Protein AF-A0AAP2ZTR7-F1 (afdb_monomer_lite)

Secondary structure (DSSP, 8-state):
-HHHHHHHSPPTT--SSS---HHHHHHHHHHHTT---TTS-----HHHHHHHHHHHHHHHHHHHHHHHHHHTT---

Radius of gyration: 14.51 Å; chains: 1; bounding box: 30×16×43 Å

pLDDT: mean 93.53, std 6.54, range [58.38, 98.38]

Foldseek 3Di:
DQVLLCVVVPDPPDPPPDRDDPLSVQLSLLVLLPDPCPVVPSDHDPVSSVSSVVVSVVSVVVVVVVVVCVVVVHDD

Sequence (76 aa):
EWRVLMALYKPRAHKGKEAPNMKWAYQSLAKLGGFNDSKRTGMASWTTIWEGWDDLQAQVKGYRLAKALFEAGKTL

Structure (mmCIF, N/CA/C/O backbone):
data_AF-A0AAP2ZTR7-F1
#
_entry.id   AF-A0AAP2ZTR7-F1
#
loop_
_atom_site.group_PDB
_atom_site.id
_atom_site.type_symbol
_atom_site.label_atom_id
_atom_site.label_alt_id
_atom_site.label_comp_id
_atom_site.label_asym_id
_atom_site.label_entity_id
_atom_site.label_seq_id
_atom_site.pdbx_PDB_ins_code
_atom_site.Cartn_x
_atom_site.Cartn_y
_atom_site.Cartn_z
_atom_site.occupancy
_atom_site.B_iso_or_equiv
_atom_site.auth_seq_id
_atom_site.auth_comp_id
_atom_site.auth_asym_id
_atom_site.auth_atom_id
_atom_site.pdbx_PDB_model_num
ATOM 1 N N . GLU A 1 1 ? -7.627 -7.415 1.967 1.00 88.94 1 GLU A N 1
ATOM 2 C CA . GLU A 1 1 ? -6.383 -6.738 1.532 1.00 88.94 1 GLU A CA 1
ATOM 3 C C . GLU A 1 1 ? -6.628 -5.863 0.311 1.00 88.94 1 GLU A C 1
ATOM 5 O O . GLU A 1 1 ? -6.401 -4.666 0.405 1.00 88.94 1 GLU A O 1
ATOM 10 N N . TRP A 1 2 ? -7.242 -6.383 -0.762 1.00 93.75 2 TRP A N 1
ATOM 11 C CA . TRP A 1 2 ? -7.581 -5.582 -1.954 1.00 93.75 2 TRP A CA 1
ATOM 12 C C . TRP A 1 2 ? -8.381 -4.298 -1.671 1.00 93.75 2 TRP A C 1
ATOM 14 O O . TRP A 1 2 ? -8.196 -3.312 -2.370 1.00 93.75 2 TRP A O 1
ATOM 24 N N . ARG A 1 3 ? -9.240 -4.268 -0.641 1.00 94.81 3 ARG A N 1
ATOM 25 C CA . ARG A 1 3 ? -9.968 -3.049 -0.236 1.00 94.81 3 ARG A CA 1
ATOM 26 C C . ARG A 1 3 ? -9.040 -1.939 0.267 1.00 94.81 3 ARG A C 1
ATOM 28 O O . ARG A 1 3 ? -9.282 -0.781 -0.042 1.00 94.81 3 ARG A O 1
ATOM 35 N N . VAL A 1 4 ? -7.984 -2.300 1.000 1.00 95.75 4 VAL A N 1
ATOM 36 C CA . VAL A 1 4 ? -6.958 -1.354 1.471 1.00 95.75 4 VAL A CA 1
ATOM 37 C C . VAL A 1 4 ? -6.164 -0.841 0.272 1.00 95.75 4 VAL A C 1
ATOM 39 O O . VAL A 1 4 ? -6.067 0.362 0.070 1.00 95.75 4 VAL A O 1
ATOM 42 N N . LEU A 1 5 ? -5.729 -1.746 -0.611 1.00 95.62 5 LEU A N 1
ATOM 43 C CA . LEU A 1 5 ? -5.049 -1.367 -1.853 1.00 95.62 5 LEU A CA 1
ATOM 44 C C . LEU A 1 5 ? -5.928 -0.483 -2.762 1.00 95.62 5 LEU A C 1
ATOM 46 O O . LEU A 1 5 ? -5.436 0.440 -3.402 1.00 95.62 5 LEU A O 1
ATOM 50 N N . MET A 1 6 ? -7.241 -0.725 -2.800 1.00 94.69 6 MET A N 1
ATOM 51 C CA . MET A 1 6 ? -8.208 0.077 -3.557 1.00 94.69 6 MET A CA 1
ATOM 52 C C . MET A 1 6 ? -8.448 1.460 -2.958 1.00 94.69 6 MET A C 1
ATOM 54 O O . MET A 1 6 ? -8.731 2.386 -3.717 1.00 94.69 6 MET A O 1
ATOM 58 N N . ALA A 1 7 ? -8.338 1.615 -1.637 1.00 93.50 7 ALA A N 1
ATOM 59 C CA . ALA A 1 7 ? -8.401 2.929 -1.007 1.00 93.50 7 ALA A CA 1
ATOM 60 C C . ALA A 1 7 ? -7.248 3.834 -1.478 1.00 93.50 7 ALA A C 1
ATOM 62 O O . ALA A 1 7 ? -7.453 5.034 -1.623 1.00 93.50 7 ALA A O 1
ATOM 63 N N . LEU A 1 8 ? -6.086 3.250 -1.803 1.00 92.38 8 LEU A N 1
ATOM 64 C CA . LEU A 1 8 ? -4.954 3.958 -2.408 1.00 92.38 8 LEU A CA 1
ATOM 65 C C . LEU A 1 8 ? -5.094 4.123 -3.928 1.00 92.38 8 LEU A C 1
ATOM 67 O O . LEU A 1 8 ? -4.925 5.212 -4.470 1.00 92.38 8 LEU A O 1
ATOM 71 N N . TYR A 1 9 ? -5.411 3.034 -4.634 1.00 93.88 9 TYR A N 1
ATOM 72 C CA . TYR A 1 9 ? -5.389 2.973 -6.096 1.00 93.88 9 TYR A CA 1
ATOM 73 C C . TYR A 1 9 ? -6.734 2.528 -6.659 1.00 93.88 9 TYR A C 1
ATOM 75 O O . TYR A 1 9 ? -6.881 1.422 -7.188 1.00 93.88 9 TYR A O 1
ATOM 83 N N . LYS A 1 10 ? -7.737 3.400 -6.575 1.00 91.81 10 LYS A N 1
ATOM 84 C CA . LYS A 1 10 ? -9.082 3.101 -7.074 1.00 91.81 10 LYS A CA 1
ATOM 85 C C . LYS A 1 10 ? -9.089 2.932 -8.605 1.00 91.81 10 LYS A C 1
ATOM 87 O O . LYS A 1 10 ? -8.756 3.881 -9.319 1.00 91.81 10 LYS A O 1
ATOM 92 N N . PRO A 1 11 ? -9.512 1.772 -9.146 1.00 90.56 11 PRO A N 1
ATOM 93 C CA . PRO A 1 11 ? -9.674 1.620 -10.585 1.00 90.56 11 PRO A CA 1
ATOM 94 C C . PRO A 1 11 ? -10.825 2.494 -11.094 1.00 90.56 11 PRO A C 1
ATOM 96 O O . PRO A 1 11 ? -11.877 2.614 -10.455 1.00 90.56 11 PRO A O 1
ATOM 99 N N . ARG A 1 12 ? -10.641 3.095 -12.274 1.00 86.94 12 ARG A N 1
ATOM 100 C CA . ARG A 1 12 ? -11.669 3.924 -12.916 1.00 86.94 12 ARG A CA 1
ATOM 101 C C . ARG A 1 12 ? -12.925 3.086 -13.179 1.00 86.94 12 ARG A C 1
ATOM 103 O O . ARG A 1 12 ? -12.825 1.948 -13.622 1.00 86.94 12 ARG A O 1
ATOM 110 N N . ALA A 1 13 ? -14.096 3.661 -12.899 1.00 82.88 13 ALA A N 1
ATOM 111 C CA . ALA A 1 13 ? -15.410 3.031 -13.084 1.00 82.88 13 ALA A CA 1
ATOM 112 C C . ALA A 1 13 ? -15.656 1.727 -12.286 1.00 82.88 13 ALA A C 1
ATOM 114 O O . ALA A 1 13 ? -16.625 1.014 -12.548 1.00 82.88 13 ALA A O 1
ATOM 115 N N . HIS A 1 14 ? -14.831 1.417 -11.279 1.00 86.00 14 HIS A N 1
ATOM 116 C CA . HIS A 1 14 ? -15.021 0.223 -10.462 1.00 86.00 14 HIS A CA 1
ATOM 117 C C . HIS A 1 14 ? -16.114 0.417 -9.395 1.00 86.00 14 HIS A C 1
ATOM 119 O O . HIS A 1 14 ? -16.044 1.339 -8.579 1.00 86.00 14 HIS A O 1
ATOM 125 N N . LYS A 1 15 ? -17.111 -0.482 -9.370 1.00 82.56 15 LYS A N 1
ATOM 126 C CA . LYS A 1 15 ? -18.310 -0.390 -8.505 1.00 82.56 15 LYS A CA 1
ATOM 127 C C . LYS A 1 15 ? -18.081 -0.798 -7.040 1.00 82.56 15 LYS A C 1
ATOM 129 O O . LYS A 1 15 ? -18.989 -0.672 -6.229 1.00 82.56 15 LYS A O 1
ATOM 134 N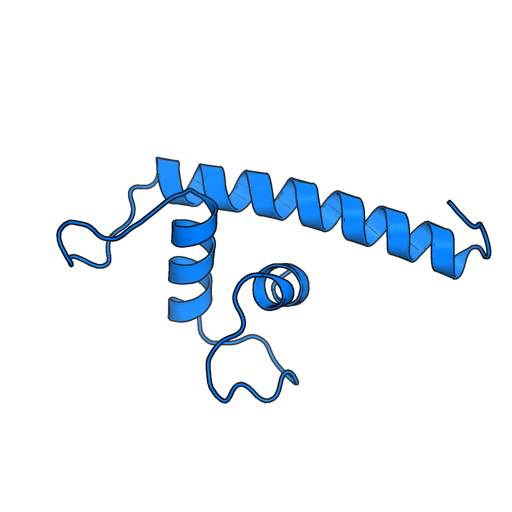 N . GLY A 1 16 ? -16.897 -1.308 -6.698 1.00 81.75 16 GLY A N 1
ATOM 135 C CA . GLY A 1 16 ? -16.477 -1.579 -5.312 1.00 81.75 16 GLY A CA 1
ATOM 136 C C . GLY A 1 16 ? -17.080 -2.826 -4.655 1.00 81.75 16 GLY A C 1
ATOM 137 O O . GLY A 1 16 ? -16.810 -3.071 -3.483 1.00 81.75 16 GLY A O 1
ATOM 138 N N . LYS A 1 17 ? -17.878 -3.616 -5.383 1.00 87.00 17 LYS A N 1
ATOM 139 C CA . LYS A 1 17 ? -18.531 -4.822 -4.843 1.00 87.00 17 LYS A CA 1
ATOM 140 C C . LYS A 1 17 ? -17.582 -6.019 -4.725 1.00 87.00 17 LYS A C 1
ATOM 142 O O . LYS A 1 17 ? -17.681 -6.780 -3.770 1.00 87.00 17 LYS A O 1
ATOM 147 N N . GLU A 1 18 ? -16.638 -6.141 -5.652 1.00 91.19 18 GLU A N 1
ATOM 148 C CA . GLU A 1 18 ? -15.722 -7.281 -5.769 1.00 91.19 18 GLU A CA 1
ATOM 149 C C . GLU A 1 18 ? -14.275 -6.808 -5.926 1.00 91.19 18 GLU A C 1
ATOM 151 O O . GLU A 1 18 ? -14.019 -5.614 -6.083 1.00 91.19 18 GLU A O 1
ATOM 156 N N . ALA A 1 19 ? -13.317 -7.730 -5.858 1.00 91.06 19 ALA A N 1
ATOM 157 C CA . ALA A 1 19 ? -11.939 -7.394 -6.183 1.00 91.06 19 ALA A CA 1
ATOM 158 C C . ALA A 1 19 ? -11.827 -7.038 -7.681 1.00 91.06 19 ALA A C 1
ATOM 160 O O . ALA A 1 19 ? -12.432 -7.719 -8.511 1.00 91.06 19 ALA A O 1
ATOM 161 N N . PRO A 1 20 ? -11.043 -6.013 -8.059 1.00 93.94 20 PRO A N 1
ATOM 162 C CA . PRO A 1 20 ? -10.706 -5.782 -9.458 1.00 93.94 20 PRO A CA 1
ATOM 163 C C . PRO A 1 20 ? -9.857 -6.928 -10.022 1.00 93.94 20 PRO A C 1
ATOM 165 O O . PRO A 1 20 ? -9.440 -7.841 -9.310 1.00 93.94 20 PRO A O 1
ATOM 168 N N . ASN A 1 21 ? -9.547 -6.854 -11.315 1.00 94.00 21 ASN A N 1
ATOM 169 C CA . ASN A 1 21 ? -8.750 -7.880 -11.982 1.00 94.00 21 ASN A CA 1
ATOM 170 C C . ASN A 1 21 ? -7.284 -7.944 -11.492 1.00 94.00 21 ASN A C 1
ATOM 172 O O . ASN A 1 21 ? -6.743 -7.006 -10.903 1.00 94.00 21 ASN A O 1
ATOM 176 N N . MET A 1 22 ? -6.613 -9.059 -11.797 1.00 95.12 22 MET A N 1
ATOM 177 C CA . MET A 1 22 ? -5.219 -9.304 -11.399 1.00 95.12 22 MET A CA 1
ATOM 178 C C . MET A 1 22 ? -4.238 -8.278 -11.984 1.00 95.12 22 MET A C 1
ATOM 180 O O . MET A 1 22 ? -3.272 -7.893 -11.329 1.00 95.12 22 MET A O 1
ATOM 184 N N . LYS A 1 23 ? -4.509 -7.781 -13.198 1.00 94.75 23 LYS A N 1
ATOM 185 C CA . LYS A 1 23 ? -3.700 -6.731 -13.833 1.00 94.75 23 LYS A CA 1
ATOM 186 C C . LYS A 1 23 ? -3.686 -5.457 -12.989 1.00 94.75 23 LYS A C 1
ATOM 188 O O . LYS A 1 23 ? -2.628 -4.867 -12.801 1.00 94.75 23 LYS A O 1
ATOM 193 N N . TRP A 1 24 ? -4.840 -5.056 -12.460 1.00 95.19 24 TRP A N 1
ATOM 194 C CA . TRP A 1 24 ? -4.935 -3.936 -11.532 1.00 95.19 24 TRP A CA 1
ATOM 195 C C . TRP A 1 24 ? -4.134 -4.209 -10.260 1.00 95.19 24 TRP A C 1
ATOM 197 O O . TRP A 1 24 ? -3.339 -3.361 -9.878 1.00 95.19 24 TRP A O 1
ATOM 207 N N . ALA A 1 25 ? -4.276 -5.390 -9.651 1.00 96.44 25 ALA A N 1
ATOM 208 C CA . ALA A 1 25 ? -3.549 -5.722 -8.425 1.00 96.44 25 ALA A CA 1
ATOM 209 C C . ALA A 1 25 ? -2.028 -5.619 -8.625 1.00 96.44 25 ALA A C 1
ATOM 211 O O . ALA A 1 25 ? -1.352 -4.951 -7.847 1.00 96.44 25 ALA A O 1
ATOM 212 N N . TYR A 1 26 ? -1.513 -6.192 -9.716 1.00 96.81 26 TYR A N 1
ATOM 213 C CA . TYR A 1 26 ? -0.104 -6.098 -10.098 1.00 96.81 26 TYR A CA 1
ATOM 214 C C . TYR A 1 26 ? 0.351 -4.646 -10.288 1.00 96.81 26 TYR A C 1
ATOM 216 O O . TYR A 1 26 ? 1.343 -4.223 -9.703 1.00 96.81 26 TYR A O 1
ATOM 224 N N . GLN A 1 27 ? -0.394 -3.855 -11.066 1.00 96.12 27 GLN A N 1
ATOM 225 C CA . GLN A 1 27 ? -0.039 -2.460 -11.338 1.00 96.12 27 GLN A CA 1
ATOM 226 C C . GLN A 1 27 ? -0.122 -1.578 -10.089 1.00 96.12 27 GLN A C 1
ATOM 228 O O . GLN A 1 27 ? 0.679 -0.660 -9.932 1.00 96.12 27 GLN A O 1
ATOM 233 N N . SER A 1 28 ? -1.083 -1.834 -9.207 1.0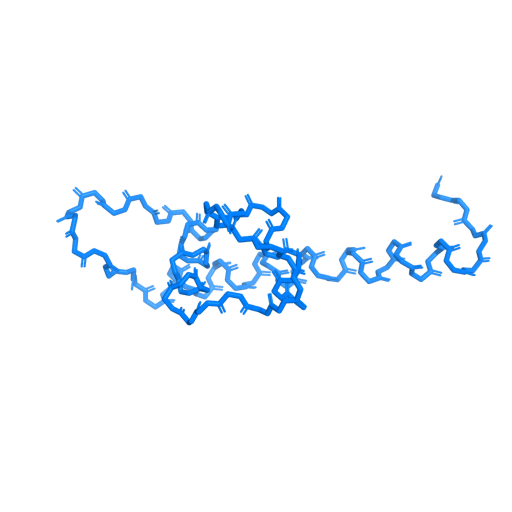0 96.75 28 SER A N 1
ATOM 234 C CA . SER A 1 28 ? -1.238 -1.117 -7.944 1.00 96.75 28 SER A CA 1
ATOM 235 C C . SER A 1 28 ? -0.124 -1.456 -6.960 1.00 96.75 28 SER A C 1
ATOM 237 O O . SER A 1 28 ? 0.415 -0.540 -6.351 1.00 96.75 28 SER A O 1
ATOM 239 N N . LEU A 1 29 ? 0.263 -2.731 -6.844 1.00 97.44 29 LEU A N 1
ATOM 240 C CA . LEU A 1 29 ? 1.421 -3.137 -6.042 1.00 97.44 29 LEU A CA 1
ATOM 241 C C . LEU A 1 29 ? 2.714 -2.533 -6.587 1.00 97.44 29 LEU A C 1
ATOM 243 O O . LEU A 1 29 ? 3.481 -1.955 -5.830 1.00 97.44 29 LEU A O 1
ATOM 247 N N . ALA A 1 30 ? 2.914 -2.584 -7.904 1.00 97.75 30 ALA A N 1
ATOM 248 C CA . ALA A 1 30 ? 4.071 -1.967 -8.538 1.00 97.75 30 ALA A CA 1
ATOM 249 C C . ALA A 1 30 ? 4.154 -0.467 -8.220 1.00 97.75 30 ALA A C 1
ATOM 251 O O . ALA A 1 30 ? 5.207 0.020 -7.825 1.00 97.75 30 ALA A O 1
ATOM 252 N N . LYS A 1 31 ? 3.042 0.268 -8.360 1.00 97.00 31 LYS A N 1
ATOM 253 C CA . LYS A 1 31 ? 2.984 1.700 -8.030 1.00 97.00 31 LYS A CA 1
ATOM 254 C C . LYS A 1 31 ? 3.248 1.977 -6.555 1.00 97.00 31 LYS A C 1
ATOM 256 O O . LYS A 1 31 ? 3.878 2.985 -6.257 1.00 97.00 31 LYS A O 1
ATOM 261 N N . LEU A 1 32 ? 2.768 1.107 -5.665 1.00 97.19 32 LEU A N 1
ATOM 262 C CA . LEU A 1 32 ? 3.027 1.224 -4.233 1.00 97.19 32 LEU A CA 1
ATOM 263 C C . LEU A 1 32 ? 4.524 1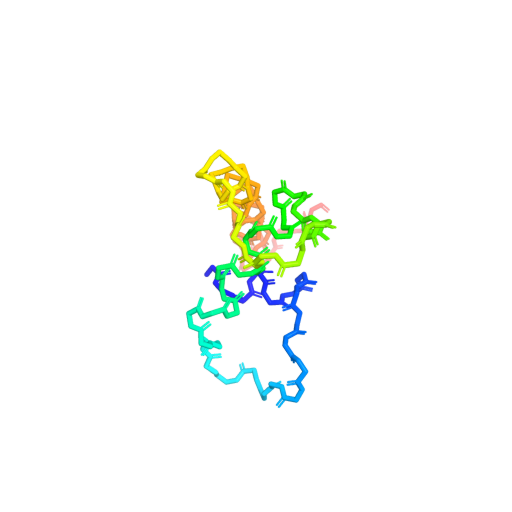.090 -3.938 1.00 97.19 32 LEU A C 1
ATOM 265 O O . LEU A 1 32 ? 5.065 1.924 -3.230 1.00 97.19 32 LEU A O 1
ATOM 269 N N . GLY A 1 33 ? 5.202 0.147 -4.597 1.00 96.88 33 GLY A N 1
ATOM 270 C CA . GLY A 1 33 ? 6.662 0.010 -4.563 1.00 96.88 33 GLY A CA 1
ATOM 271 C C . GLY A 1 33 ? 7.432 1.048 -5.396 1.00 96.88 33 GLY A C 1
ATOM 272 O O . GLY A 1 33 ? 8.602 0.849 -5.698 1.00 96.88 33 GLY A O 1
ATOM 273 N N . GLY A 1 34 ? 6.797 2.136 -5.847 1.00 96.19 34 GLY A N 1
ATOM 274 C CA . GLY A 1 34 ? 7.476 3.224 -6.564 1.00 96.19 34 GLY A CA 1
ATOM 275 C C . GLY A 1 34 ? 7.669 3.026 -8.075 1.00 96.19 34 GLY A C 1
ATOM 276 O O . GLY A 1 34 ? 8.411 3.780 -8.710 1.00 96.19 34 GLY A O 1
ATOM 277 N N . PHE A 1 35 ? 7.006 2.048 -8.702 1.00 97.19 35 PHE A N 1
ATOM 278 C CA . PHE A 1 35 ? 7.081 1.848 -10.152 1.00 97.19 35 PHE A CA 1
ATOM 279 C C . PHE A 1 35 ? 6.381 2.969 -10.936 1.00 97.19 35 PHE A C 1
ATOM 281 O O . PHE A 1 35 ? 5.154 3.085 -10.929 1.00 97.19 35 PHE A O 1
ATOM 288 N N . ASN A 1 36 ? 7.165 3.725 -11.709 1.00 94.44 36 ASN A N 1
ATOM 289 C CA . ASN A 1 36 ? 6.674 4.813 -12.569 1.00 94.44 36 ASN A CA 1
ATOM 290 C C . ASN A 1 36 ? 6.584 4.453 -14.063 1.00 94.44 36 ASN A C 1
ATOM 292 O O . ASN A 1 36 ? 6.236 5.308 -14.872 1.00 94.44 36 ASN A O 1
ATOM 296 N N . ASP A 1 37 ? 6.916 3.214 -14.442 1.00 94.75 37 ASP A N 1
ATOM 297 C CA . ASP A 1 37 ? 6.879 2.727 -15.831 1.00 94.75 37 ASP A CA 1
ATOM 298 C C . ASP A 1 37 ? 7.593 3.645 -16.849 1.00 94.75 37 ASP A C 1
ATOM 300 O O . ASP A 1 37 ? 7.104 3.917 -17.948 1.00 94.75 37 ASP A O 1
ATOM 304 N N . SER A 1 38 ? 8.782 4.144 -16.495 1.00 94.06 38 SER A N 1
ATOM 305 C CA . SER A 1 38 ? 9.523 5.134 -17.299 1.00 94.06 38 SER A CA 1
ATOM 306 C C . SER A 1 38 ? 9.882 4.651 -18.711 1.00 94.06 38 SER A C 1
ATOM 308 O O . SER A 1 38 ? 10.062 5.462 -19.620 1.00 94.06 38 SER A O 1
ATOM 310 N N . LYS A 1 39 ? 9.973 3.330 -18.908 1.00 94.81 39 LYS A N 1
ATOM 311 C CA . LYS A 1 39 ? 10.245 2.684 -20.201 1.00 94.81 39 LYS A CA 1
ATOM 312 C C . LYS A 1 39 ? 8.994 2.135 -20.889 1.00 94.81 39 LYS A C 1
ATOM 314 O O . LYS A 1 39 ? 9.122 1.571 -21.970 1.00 94.81 39 LYS A O 1
ATOM 319 N N . ARG A 1 40 ? 7.802 2.333 -20.309 1.00 93.12 40 ARG A N 1
ATOM 320 C CA . ARG A 1 40 ? 6.504 1.904 -20.861 1.00 93.12 40 ARG A CA 1
ATOM 321 C C . ARG A 1 40 ? 6.435 0.412 -21.191 1.00 93.12 40 ARG A C 1
ATOM 323 O O . ARG A 1 40 ? 5.759 0.011 -22.135 1.00 93.12 40 ARG A O 1
ATOM 330 N N . THR A 1 41 ? 7.152 -0.409 -20.432 1.00 94.56 41 THR A N 1
ATOM 331 C CA . THR A 1 41 ? 7.096 -1.869 -20.573 1.00 94.56 41 THR A CA 1
ATOM 332 C C . THR A 1 41 ? 5.924 -2.442 -19.787 1.00 94.56 41 THR A C 1
ATOM 334 O O . THR A 1 41 ? 5.474 -3.549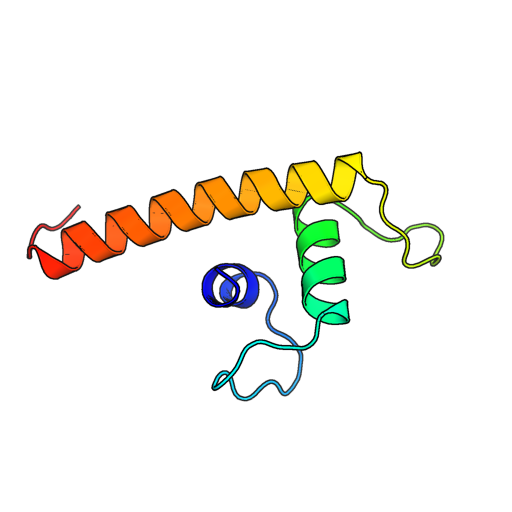 -20.067 1.00 94.56 41 THR A O 1
ATOM 337 N N . GLY A 1 42 ? 5.434 -1.709 -18.781 1.00 93.12 42 GLY A N 1
ATOM 338 C CA . GLY A 1 42 ? 4.452 -2.196 -17.824 1.00 93.12 42 GLY A CA 1
ATOM 339 C C . GLY A 1 42 ? 4.985 -3.313 -16.925 1.00 93.12 42 GLY A C 1
ATOM 340 O O . GLY A 1 42 ? 4.191 -3.925 -16.217 1.00 93.12 42 GLY A O 1
ATOM 341 N N . MET A 1 43 ? 6.294 -3.589 -16.955 1.00 95.75 43 MET A N 1
ATOM 342 C CA . MET A 1 43 ? 6.940 -4.677 -16.222 1.00 95.75 43 MET A CA 1
ATOM 343 C C . MET A 1 43 ? 7.766 -4.110 -15.069 1.00 95.75 43 MET A C 1
ATOM 345 O O . MET A 1 43 ? 8.863 -3.587 -15.268 1.00 95.75 43 MET A O 1
ATOM 349 N N . ALA A 1 44 ? 7.231 -4.225 -13.859 1.00 97.06 44 ALA A N 1
ATOM 350 C CA . ALA A 1 44 ? 7.947 -3.937 -12.627 1.00 97.06 44 ALA A CA 1
ATOM 351 C C . ALA A 1 44 ? 8.886 -5.091 -12.250 1.00 97.06 44 ALA A C 1
ATOM 353 O O . ALA A 1 44 ? 8.584 -6.262 -12.504 1.00 97.06 44 ALA A O 1
ATOM 354 N N . SER A 1 45 ? 10.014 -4.751 -11.622 1.00 96.62 45 SER A N 1
ATOM 355 C CA . SER A 1 45 ? 10.954 -5.740 -11.093 1.00 96.62 45 SER A CA 1
ATOM 356 C C . SER A 1 45 ? 10.332 -6.532 -9.938 1.00 96.62 45 SER A C 1
ATOM 358 O O . SER A 1 45 ? 9.411 -6.053 -9.273 1.00 96.62 45 SER A O 1
ATOM 360 N N . TRP A 1 46 ? 10.855 -7.731 -9.668 1.00 97.38 46 TRP A N 1
ATOM 361 C CA . TRP A 1 46 ? 10.428 -8.521 -8.510 1.00 97.38 46 TRP A CA 1
ATOM 362 C C . TRP A 1 46 ? 10.581 -7.745 -7.195 1.00 97.38 46 TRP A C 1
ATOM 364 O O . TRP A 1 46 ? 9.648 -7.716 -6.398 1.00 97.38 46 TRP A O 1
ATOM 374 N N . THR A 1 47 ? 11.711 -7.057 -7.009 1.00 98.25 47 THR A N 1
ATOM 375 C CA . THR A 1 47 ? 11.982 -6.232 -5.824 1.00 98.25 47 THR A CA 1
ATOM 376 C C . THR A 1 47 ? 10.918 -5.158 -5.634 1.00 98.25 47 THR A C 1
ATOM 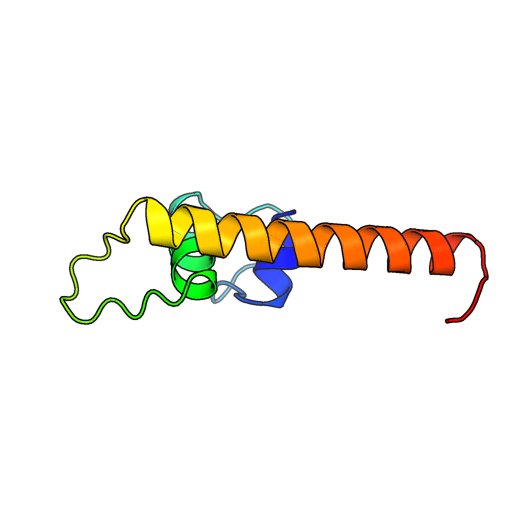378 O O . THR A 1 47 ? 10.344 -5.057 -4.560 1.00 98.25 47 THR A O 1
ATOM 381 N N . THR A 1 48 ? 10.561 -4.444 -6.703 1.00 98.00 48 THR A N 1
ATOM 382 C CA . THR A 1 48 ? 9.523 -3.403 -6.670 1.00 98.00 48 THR A CA 1
ATOM 383 C C . THR A 1 48 ? 8.151 -3.954 -6.278 1.00 98.00 48 THR A C 1
ATOM 385 O O . THR A 1 48 ? 7.399 -3.319 -5.543 1.00 98.00 48 THR A O 1
ATOM 388 N N . ILE A 1 49 ? 7.800 -5.150 -6.762 1.00 98.12 49 ILE A N 1
ATOM 389 C CA . ILE A 1 49 ? 6.556 -5.813 -6.355 1.00 98.12 49 ILE A CA 1
ATOM 390 C C . ILE A 1 49 ? 6.610 -6.211 -4.880 1.00 98.12 49 ILE A C 1
ATOM 392 O O . ILE A 1 49 ? 5.612 -6.054 -4.178 1.00 98.12 49 ILE A O 1
ATOM 396 N N . TRP A 1 50 ? 7.752 -6.716 -4.412 1.00 98.12 50 TRP A N 1
ATOM 397 C CA . TRP A 1 50 ? 7.938 -7.114 -3.022 1.00 98.12 50 TRP A CA 1
ATOM 398 C C . TRP A 1 50 ? 7.863 -5.918 -2.065 1.00 98.12 50 TRP A C 1
ATOM 400 O O . TRP A 1 50 ? 7.137 -5.993 -1.081 1.00 98.12 50 TRP A O 1
ATOM 410 N N . GLU A 1 51 ? 8.515 -4.802 -2.393 1.00 98.31 51 GLU A N 1
ATOM 411 C CA . GLU A 1 51 ? 8.443 -3.544 -1.633 1.00 98.31 51 GLU A CA 1
ATOM 412 C C . GLU A 1 51 ? 6.998 -3.042 -1.536 1.00 98.31 51 GLU A C 1
ATOM 414 O O . GLU A 1 51 ? 6.479 -2.823 -0.444 1.00 98.31 51 GLU A O 1
ATOM 419 N N . GLY A 1 52 ? 6.290 -2.968 -2.669 1.00 98.00 52 GLY A N 1
ATOM 420 C CA . GLY A 1 52 ? 4.882 -2.573 -2.669 1.00 98.00 52 GLY A CA 1
ATOM 421 C C . GLY A 1 52 ? 3.978 -3.539 -1.897 1.00 98.00 52 GLY A C 1
ATOM 422 O O . GLY A 1 52 ? 2.975 -3.129 -1.311 1.00 98.00 52 GLY A O 1
ATOM 423 N N . TRP A 1 53 ? 4.309 -4.830 -1.875 1.00 98.00 53 TRP A N 1
ATOM 424 C CA . TRP A 1 53 ? 3.602 -5.815 -1.063 1.00 98.00 53 TRP A CA 1
ATOM 425 C C . TRP A 1 53 ? 3.862 -5.631 0.436 1.00 98.00 53 TRP A C 1
ATOM 427 O O . TRP A 1 53 ? 2.901 -5.664 1.207 1.00 98.00 53 TRP A O 1
ATOM 437 N N . ASP A 1 54 ? 5.110 -5.420 0.854 1.00 98.38 54 ASP A N 1
ATOM 438 C CA . ASP A 1 54 ? 5.466 -5.215 2.263 1.00 98.38 54 ASP A CA 1
ATOM 439 C C . ASP A 1 54 ? 4.806 -3.945 2.829 1.00 98.38 54 ASP A C 1
ATOM 441 O O . ASP A 1 54 ? 4.147 -3.986 3.876 1.00 98.38 54 ASP A O 1
ATOM 445 N N . ASP A 1 55 ? 4.816 -2.857 2.054 1.00 98.19 55 ASP A N 1
ATOM 446 C CA . ASP A 1 55 ? 4.105 -1.618 2.384 1.00 98.19 55 ASP A CA 1
ATOM 447 C C . ASP A 1 55 ? 2.589 -1.831 2.505 1.00 98.19 55 ASP A C 1
ATOM 449 O O . ASP A 1 55 ? 1.941 -1.333 3.436 1.00 98.19 55 ASP A O 1
ATOM 453 N N . LEU A 1 56 ? 1.991 -2.609 1.593 1.00 98.06 56 LEU A N 1
ATOM 454 C CA . LEU A 1 56 ? 0.577 -2.974 1.693 1.00 98.06 56 LEU A CA 1
ATOM 455 C C . LEU A 1 56 ? 0.305 -3.767 2.978 1.00 98.06 56 LEU A C 1
ATOM 457 O O . LEU A 1 56 ? -0.711 -3.530 3.637 1.00 98.06 56 LEU A O 1
ATOM 461 N N . GLN A 1 57 ? 1.189 -4.691 3.359 1.00 98.19 57 GLN A N 1
ATOM 462 C CA . GLN A 1 57 ? 1.035 -5.473 4.585 1.00 98.19 57 GLN A CA 1
ATOM 463 C C . GLN A 1 57 ? 1.098 -4.594 5.837 1.00 98.19 57 GLN A C 1
ATOM 465 O O . GLN A 1 57 ? 0.289 -4.785 6.751 1.00 98.19 57 GLN A O 1
ATOM 470 N N . ALA A 1 58 ? 1.984 -3.595 5.879 1.00 98.06 58 ALA A N 1
ATOM 471 C CA . ALA A 1 58 ? 2.030 -2.621 6.968 1.00 98.06 58 ALA A CA 1
ATOM 472 C C . ALA A 1 58 ? 0.696 -1.861 7.110 1.00 98.06 58 ALA A C 1
ATOM 474 O O . ALA A 1 58 ? 0.123 -1.783 8.202 1.00 98.06 58 ALA A O 1
ATOM 475 N N . GLN A 1 59 ? 0.129 -1.394 5.995 1.00 97.31 59 GLN A N 1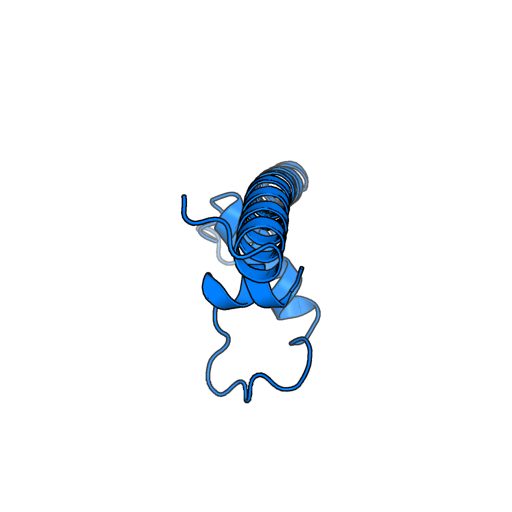
ATOM 476 C CA . GLN A 1 59 ? -1.163 -0.700 5.990 1.00 97.31 59 GLN A CA 1
ATOM 477 C C . GLN A 1 59 ? -2.332 -1.614 6.370 1.00 97.31 59 GLN A C 1
ATOM 479 O O . GLN A 1 59 ? -3.238 -1.206 7.098 1.00 97.31 59 GLN A O 1
ATOM 484 N N . VAL A 1 60 ? -2.317 -2.873 5.924 1.00 97.81 60 VAL A N 1
ATOM 485 C CA . VAL A 1 60 ? -3.324 -3.873 6.303 1.00 97.81 60 VAL A CA 1
ATOM 486 C C . VAL A 1 60 ? -3.289 -4.141 7.808 1.00 97.81 60 VAL A C 1
ATOM 488 O O . VAL A 1 60 ? -4.355 -4.238 8.422 1.00 97.81 60 VAL A O 1
ATOM 491 N N . LYS A 1 61 ? -2.100 -4.233 8.418 1.00 97.88 61 LYS A N 1
ATOM 492 C CA . LYS A 1 61 ? -1.952 -4.372 9.876 1.00 97.88 61 LYS A CA 1
ATOM 493 C C . LYS A 1 61 ? -2.556 -3.169 10.604 1.00 97.88 61 LYS A C 1
ATOM 495 O O . LYS A 1 61 ? -3.380 -3.367 11.495 1.00 97.88 61 LYS A O 1
ATOM 500 N N . GLY A 1 62 ? -2.229 -1.949 10.172 1.00 96.81 62 GLY A N 1
ATOM 501 C CA . GLY A 1 62 ? -2.799 -0.718 10.731 1.00 96.81 62 GLY A CA 1
ATOM 502 C C . GLY A 1 62 ? -4.326 -0.662 10.614 1.00 96.81 62 GLY A C 1
ATOM 503 O O . GLY A 1 62 ? -5.017 -0.406 11.596 1.00 96.81 62 GLY A O 1
ATOM 504 N N . TYR A 1 63 ? -4.871 -1.001 9.442 1.00 96.25 63 TYR A N 1
ATOM 505 C CA . TYR A 1 63 ? -6.318 -1.074 9.224 1.00 96.25 63 TYR A CA 1
ATOM 506 C C . TYR A 1 63 ? -6.999 -2.095 10.145 1.00 96.25 63 TYR A C 1
ATOM 508 O O . TYR A 1 63 ? -8.038 -1.800 10.733 1.00 96.25 63 TYR A O 1
ATOM 516 N N . ARG A 1 64 ? -6.424 -3.297 10.289 1.00 96.06 64 ARG A N 1
ATOM 517 C CA . ARG A 1 64 ? -6.963 -4.342 11.176 1.00 96.06 64 ARG A CA 1
ATOM 518 C C . ARG A 1 64 ? -6.953 -3.891 12.637 1.00 96.06 64 ARG A C 1
ATOM 520 O O . ARG A 1 64 ? -7.941 -4.116 13.328 1.00 96.06 64 ARG A O 1
ATOM 527 N N . LEU A 1 65 ? -5.883 -3.228 13.079 1.00 96.69 65 LEU A N 1
ATOM 528 C CA . LEU A 1 65 ? -5.786 -2.673 14.428 1.00 96.69 65 LEU A CA 1
ATOM 529 C C . LEU A 1 65 ? -6.851 -1.597 14.670 1.00 96.69 65 LEU A C 1
ATOM 531 O O . LEU A 1 65 ? -7.602 -1.691 15.636 1.00 96.69 65 LEU A O 1
ATOM 535 N N . ALA A 1 66 ? -6.961 -0.616 13.772 1.00 95.44 66 ALA A N 1
ATOM 536 C CA . ALA A 1 66 ? -7.955 0.450 13.880 1.00 95.44 66 ALA A CA 1
ATOM 537 C C . ALA A 1 66 ? -9.387 -0.106 13.890 1.00 95.44 66 ALA A C 1
ATOM 539 O O . ALA A 1 66 ? -10.211 0.308 14.702 1.00 95.44 66 ALA A O 1
ATOM 540 N N . LYS A 1 67 ? -9.669 -1.095 13.033 1.00 94.56 67 LYS A N 1
ATOM 541 C CA . LYS A 1 67 ? -10.959 -1.788 13.005 1.00 94.56 67 LYS A CA 1
ATOM 542 C C . LYS A 1 67 ? -11.261 -2.476 14.341 1.00 94.56 67 LYS A C 1
ATOM 544 O O . LYS A 1 67 ? -12.360 -2.316 14.857 1.00 94.56 67 LYS A O 1
ATOM 549 N N . ALA A 1 68 ? -10.293 -3.196 14.907 1.00 94.94 68 ALA A N 1
ATOM 550 C CA . ALA A 1 68 ? -10.462 -3.880 16.186 1.00 94.94 68 ALA A CA 1
ATOM 551 C C . ALA A 1 68 ? -10.693 -2.903 17.353 1.00 94.94 68 ALA A C 1
ATOM 553 O O . ALA A 1 68 ? -11.525 -3.166 18.217 1.00 94.94 68 ALA A O 1
ATOM 554 N N . LEU A 1 69 ? -9.994 -1.762 17.375 1.00 95.75 69 LEU A N 1
ATOM 555 C CA . LEU A 1 69 ? -10.206 -0.713 18.382 1.00 95.75 69 LEU A CA 1
ATOM 556 C C . LEU A 1 69 ? -11.606 -0.100 18.276 1.00 95.75 69 LEU A C 1
ATOM 558 O O . LEU A 1 69 ? -12.294 0.029 19.288 1.00 95.75 69 LEU A O 1
ATOM 562 N N . PHE A 1 70 ? -12.046 0.194 17.049 1.00 94.62 70 PHE A N 1
ATOM 563 C CA . PHE A 1 70 ? -13.376 0.734 16.780 1.00 94.62 70 PHE A CA 1
ATOM 564 C C . PHE A 1 70 ? -14.488 -0.232 17.213 1.00 94.62 70 PHE A C 1
ATOM 566 O O . PHE A 1 70 ? -15.433 0.175 17.882 1.00 94.62 70 PHE A O 1
ATOM 573 N N . GLU A 1 71 ? -14.354 -1.524 16.896 1.00 93.00 71 GLU A N 1
ATOM 574 C CA . GLU A 1 71 ? -15.299 -2.569 17.323 1.00 93.00 71 GLU A CA 1
ATOM 575 C C . GLU A 1 71 ? -15.306 -2.768 18.847 1.00 93.00 71 GLU A C 1
ATOM 577 O O . GLU A 1 71 ? -16.351 -3.057 19.425 1.00 93.00 71 GLU A O 1
ATOM 582 N N . ALA A 1 72 ? -14.170 -2.558 19.515 1.00 92.56 72 ALA A N 1
ATOM 583 C CA . ALA A 1 72 ? -14.064 -2.607 20.971 1.00 92.56 72 ALA A CA 1
ATOM 584 C C . ALA A 1 72 ? -14.599 -1.345 21.680 1.00 92.56 72 ALA A C 1
ATOM 586 O O . ALA A 1 72 ? -14.516 -1.266 22.906 1.00 92.56 72 ALA A O 1
ATOM 587 N N . GLY A 1 73 ? -15.096 -0.344 20.940 1.00 87.75 73 GLY A N 1
ATOM 588 C CA . GLY A 1 73 ? -15.554 0.933 21.498 1.00 87.75 73 GLY A CA 1
ATOM 589 C C . GLY A 1 73 ? -14.431 1.785 22.101 1.00 87.75 73 GLY A C 1
ATOM 590 O O . GLY A 1 73 ? -14.703 2.710 22.863 1.00 87.75 73 GLY A O 1
ATOM 591 N N . LYS A 1 74 ? -13.168 1.470 21.789 1.00 72.56 74 LYS A N 1
ATOM 592 C CA . LYS A 1 74 ? -11.996 2.212 22.259 1.00 72.56 74 LYS A CA 1
ATOM 593 C C . LYS A 1 74 ? -11.641 3.269 21.218 1.00 72.56 74 LYS A C 1
ATOM 595 O O . LYS A 1 74 ? -11.384 2.939 20.061 1.00 72.56 74 LYS A O 1
ATOM 600 N N . THR A 1 75 ? -11.629 4.535 21.619 1.00 72.75 75 THR A N 1
ATOM 601 C CA . THR A 1 75 ? -11.100 5.621 20.785 1.00 72.75 75 THR A CA 1
ATOM 602 C C . THR A 1 75 ? -9.573 5.625 20.859 1.00 72.75 75 THR A C 1
ATOM 604 O O . THR A 1 75 ? -9.018 5.321 21.916 1.00 72.75 75 THR A O 1
ATOM 607 N N . LEU A 1 76 ? -8.914 5.925 19.733 1.00 58.38 76 LEU A N 1
ATOM 608 C CA . LEU A 1 76 ? -7.469 6.184 19.677 1.00 58.38 76 LEU A CA 1
ATOM 609 C C . LEU A 1 76 ? -7.107 7.458 20.445 1.00 58.38 76 LEU A C 1
ATOM 611 O O . LEU A 1 76 ? -7.912 8.415 20.377 1.00 58.38 76 LEU A O 1
#